Protein AF-A0A972VD55-F1 (afdb_monomer_lite)

Radius of gyration: 14.68 Å; chains: 1; bounding box: 28×18×42 Å

Secondary structure (DSSP, 8-state):
-HHHHHHIIIIIHHHTTTS--S--HHHHHHHHTT--THHHHHHHTSTTTT-HHHHHHHHHH--

Structure (mmCIF, N/CA/C/O backbone):
data_AF-A0A972VD55-F1
#
_entry.id   AF-A0A972VD55-F1
#
loop_
_atom_site.group_PDB
_atom_site.id
_atom_site.type_symbol
_atom_site.label_atom_id
_atom_site.label_alt_id
_atom_site.label_comp_id
_atom_site.label_asym_id
_atom_site.label_entity_id
_atom_site.label_seq_id
_atom_site.pdbx_PDB_ins_code
_atom_site.Cartn_x
_atom_site.Cartn_y
_atom_site.Cartn_z
_atom_site.occupancy
_atom_site.B_iso_or_equiv
_atom_site.auth_seq_id
_atom_site.auth_comp_id
_atom_site.auth_asym_id
_atom_site.auth_atom_id
_atom_site.pdbx_PDB_model_num
ATOM 1 N N . LEU A 1 1 ? -0.678 -5.091 25.021 1.00 91.56 1 LEU A N 1
ATOM 2 C CA . LEU A 1 1 ? -0.931 -4.936 23.568 1.00 91.56 1 LEU A CA 1
ATOM 3 C C . LEU A 1 1 ? -2.385 -4.563 23.255 1.00 91.56 1 LEU A C 1
ATOM 5 O O . LEU A 1 1 ? -2.597 -3.716 22.399 1.00 91.56 1 LEU A O 1
ATOM 9 N N . SER A 1 2 ? -3.377 -5.120 23.962 1.00 96.88 2 SER A N 1
ATOM 10 C CA . SER A 1 2 ? -4.813 -4.899 23.700 1.00 96.88 2 SER A CA 1
ATOM 11 C C . SER A 1 2 ? -5.261 -3.436 23.523 1.00 96.88 2 SER A C 1
ATOM 13 O O . SER A 1 2 ? -6.034 -3.196 22.600 1.00 96.88 2 SER A O 1
ATOM 15 N N . PRO A 1 3 ? -4.771 -2.443 24.298 1.00 96.81 3 PRO A N 1
ATOM 16 C CA . PRO A 1 3 ? -5.142 -1.041 24.074 1.00 96.81 3 PRO A CA 1
ATOM 17 C C . PRO A 1 3 ? -4.729 -0.510 22.694 1.00 96.81 3 PRO A C 1
ATOM 19 O O . PRO A 1 3 ? -5.478 0.229 22.069 1.00 96.81 3 PRO A O 1
ATOM 22 N N . VAL A 1 4 ? -3.570 -0.933 22.179 1.00 95.81 4 VAL A N 1
ATOM 23 C CA . VAL A 1 4 ? -3.083 -0.532 20.849 1.00 95.81 4 VAL A CA 1
ATOM 24 C C . VAL A 1 4 ? -3.935 -1.171 19.759 1.00 95.81 4 VAL A C 1
ATOM 26 O O . VAL A 1 4 ? -4.369 -0.492 18.836 1.00 95.81 4 VAL A O 1
ATOM 29 N N . LEU A 1 5 ? -4.239 -2.464 19.890 1.00 95.75 5 LEU A N 1
ATOM 30 C CA . LEU A 1 5 ? -5.090 -3.163 18.924 1.00 95.75 5 LEU A CA 1
ATOM 31 C C . LEU A 1 5 ? -6.505 -2.578 18.882 1.00 95.75 5 LEU A C 1
ATOM 33 O O . LEU A 1 5 ? -7.083 -2.485 17.806 1.00 95.75 5 LEU A O 1
ATOM 37 N N . LYS A 1 6 ? -7.030 -2.123 20.027 1.00 96.50 6 LYS A N 1
ATOM 38 C CA . LYS A 1 6 ? -8.303 -1.398 20.108 1.00 96.50 6 LYS A CA 1
ATOM 39 C C . LYS A 1 6 ? -8.263 -0.109 19.276 1.00 96.50 6 LYS A C 1
ATOM 41 O O . LYS A 1 6 ? -9.179 0.133 18.504 1.00 96.50 6 LYS A O 1
ATOM 46 N N . VAL A 1 7 ? -7.175 0.665 19.346 1.00 94.75 7 VAL A N 1
ATOM 47 C CA . VAL A 1 7 ? -6.996 1.861 18.499 1.00 94.75 7 VAL A CA 1
ATOM 48 C C . VAL A 1 7 ? -6.944 1.495 17.012 1.00 94.75 7 VAL A C 1
ATOM 50 O O . VAL A 1 7 ? -7.586 2.152 16.193 1.00 94.75 7 VAL A O 1
ATOM 53 N N . LEU A 1 8 ? -6.222 0.429 16.648 1.00 92.38 8 LEU A N 1
ATOM 54 C CA . LEU A 1 8 ? -6.181 -0.036 15.258 1.00 92.38 8 LEU A CA 1
ATOM 55 C C . LEU A 1 8 ? -7.579 -0.435 14.757 1.00 92.38 8 LEU A C 1
ATOM 57 O O . LEU A 1 8 ? -7.973 -0.058 13.655 1.00 92.38 8 LEU A O 1
ATOM 61 N N . GLN A 1 9 ? -8.325 -1.175 15.578 1.00 93.06 9 GLN A N 1
ATOM 62 C CA . GLN A 1 9 ? -9.677 -1.630 15.271 1.00 93.06 9 GLN A CA 1
ATOM 63 C C . GLN A 1 9 ? -10.647 -0.456 15.102 1.00 93.06 9 GLN A C 1
ATOM 65 O O . GLN A 1 9 ? -11.373 -0.403 14.111 1.00 93.06 9 GLN A O 1
ATOM 70 N N . ASP A 1 10 ? -10.648 0.472 16.057 1.00 95.12 10 ASP A N 1
ATOM 71 C CA . ASP A 1 10 ? -11.682 1.500 16.161 1.00 95.12 10 ASP A CA 1
ATOM 72 C C . ASP A 1 10 ? -11.413 2.687 15.216 1.00 95.12 10 ASP A C 1
ATOM 74 O O . ASP A 1 10 ? -12.358 3.301 14.724 1.00 95.12 10 ASP A O 1
ATOM 78 N N . TYR A 1 11 ? -10.143 2.984 14.902 1.00 92.88 11 TYR A N 1
ATOM 79 C CA . TYR A 1 11 ? -9.772 4.152 14.089 1.00 92.88 11 TYR A CA 1
ATOM 80 C C . TYR A 1 11 ? -9.095 3.789 12.767 1.00 92.88 11 TYR A C 1
ATOM 82 O O . TYR A 1 11 ? -9.495 4.274 11.707 1.00 92.88 11 TYR A O 1
ATOM 90 N N . MET A 1 12 ? -8.076 2.927 12.799 1.00 91.31 12 MET A N 1
ATOM 91 C CA . MET A 1 12 ? -7.204 2.732 11.633 1.00 91.31 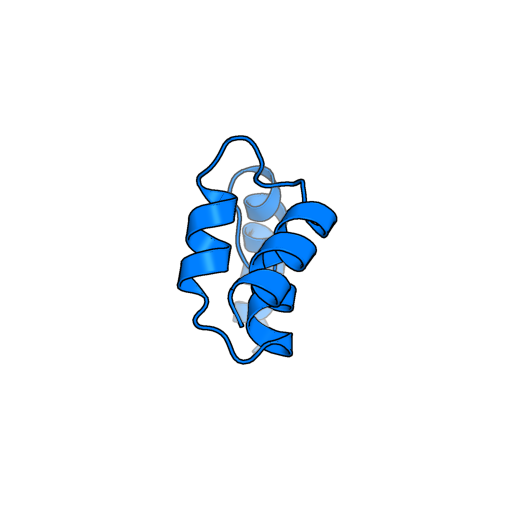12 MET A CA 1
ATOM 92 C C . MET A 1 12 ? -7.919 2.023 10.477 1.00 91.31 12 MET A C 1
ATOM 94 O O . MET A 1 12 ? -7.707 2.369 9.315 1.00 91.31 12 MET A O 1
ATOM 98 N N . ILE A 1 13 ? -8.808 1.064 10.770 1.00 88.44 13 ILE A N 1
ATOM 99 C CA . ILE A 1 13 ? -9.594 0.376 9.730 1.00 88.44 13 ILE A CA 1
ATOM 100 C C . ILE A 1 13 ? -10.486 1.365 8.974 1.00 88.44 13 ILE A C 1
ATOM 102 O O . ILE A 1 13 ? -10.522 1.320 7.746 1.00 88.44 13 ILE A O 1
ATOM 106 N N . SER A 1 14 ? -11.182 2.261 9.684 1.00 90.06 14 SER A N 1
ATOM 107 C CA . SER A 1 14 ? -12.047 3.259 9.043 1.00 90.06 14 SER A CA 1
ATOM 108 C C . SER A 1 14 ? -11.238 4.257 8.221 1.00 90.06 14 SER A C 1
ATOM 110 O O . SER A 1 14 ? -11.645 4.605 7.119 1.00 90.06 14 SER A O 1
ATOM 112 N N . MET A 1 15 ? -10.066 4.655 8.720 1.00 92.25 15 MET A N 1
ATOM 113 C CA . MET A 1 15 ? -9.178 5.610 8.060 1.00 92.25 15 MET A CA 1
ATOM 114 C C . MET A 1 15 ? -8.705 5.146 6.673 1.00 92.25 15 MET A C 1
ATOM 116 O O . MET A 1 15 ? -8.434 5.989 5.827 1.00 92.25 15 MET A O 1
ATOM 120 N N . ARG A 1 16 ? -8.680 3.830 6.390 1.00 88.56 16 ARG A N 1
ATOM 121 C CA . ARG A 1 16 ? -8.360 3.299 5.044 1.00 88.56 16 ARG A CA 1
ATOM 122 C C . ARG A 1 16 ? -9.321 3.747 3.943 1.00 88.56 16 ARG A C 1
ATOM 124 O O . ARG A 1 16 ? -8.996 3.593 2.772 1.00 88.56 16 ARG A O 1
ATOM 131 N N . LYS A 1 17 ? -10.515 4.228 4.298 1.00 88.50 17 LYS A N 1
ATOM 132 C CA . LYS A 1 17 ? -11.493 4.729 3.322 1.00 88.50 17 LYS A CA 1
ATOM 133 C C . LYS A 1 17 ? -11.076 6.073 2.733 1.00 88.50 17 LYS A C 1
ATOM 135 O O . LYS A 1 17 ? -11.387 6.339 1.579 1.00 88.50 17 LYS A O 1
ATOM 140 N N . ASP A 1 18 ? -10.370 6.875 3.525 1.00 90.00 18 ASP A N 1
ATOM 141 C CA . ASP A 1 18 ? -10.047 8.263 3.193 1.00 90.00 18 ASP A CA 1
ATOM 142 C C . ASP A 1 18 ? -8.545 8.464 2.950 1.00 90.00 18 ASP A C 1
A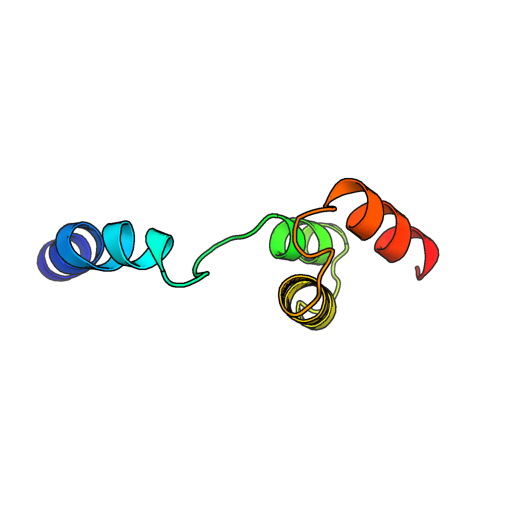TOM 144 O O . ASP A 1 18 ? -8.151 9.348 2.193 1.00 90.00 18 ASP A O 1
ATOM 148 N N . LEU A 1 19 ? -7.700 7.645 3.585 1.00 89.00 19 LEU A N 1
ATOM 149 C CA . LEU A 1 19 ? -6.245 7.714 3.499 1.00 89.00 19 LEU A CA 1
ATOM 150 C C . LEU A 1 19 ? -5.656 6.373 3.068 1.00 89.00 19 LEU A C 1
ATOM 152 O O . LEU A 1 19 ? -5.963 5.319 3.630 1.00 89.00 19 LEU A O 1
ATOM 156 N N . GLU A 1 20 ? -4.732 6.435 2.118 1.00 85.81 20 GLU A N 1
ATOM 157 C CA . GLU A 1 20 ? -3.927 5.286 1.722 1.00 85.81 20 GLU A CA 1
ATOM 158 C C . GLU A 1 20 ? -2.845 5.037 2.770 1.00 85.81 20 GLU A C 1
ATOM 160 O O . GLU A 1 20 ? -1.941 5.848 2.968 1.00 85.81 20 GLU A O 1
ATOM 165 N N . TRP A 1 21 ? -2.953 3.911 3.473 1.00 85.56 21 TRP A N 1
ATOM 166 C CA . TRP A 1 21 ? -1.950 3.482 4.436 1.00 85.56 21 TRP A CA 1
ATOM 167 C C . TRP A 1 21 ? -1.880 1.958 4.515 1.00 85.56 21 TRP A C 1
ATOM 169 O O . TRP A 1 21 ? -2.862 1.247 4.280 1.00 85.56 21 TRP A O 1
ATOM 179 N N . GLY A 1 22 ? -0.713 1.460 4.914 1.00 85.88 22 GLY A N 1
ATOM 180 C CA . GLY A 1 22 ? -0.430 0.033 4.996 1.00 85.88 22 GLY A CA 1
ATOM 181 C C . GLY A 1 22 ? 0.252 -0.487 3.736 1.00 85.88 22 GLY A C 1
ATOM 182 O O . GLY A 1 22 ? 0.885 0.269 3.011 1.00 85.88 22 GLY A O 1
ATOM 183 N N . TYR A 1 23 ? 0.161 -1.797 3.530 1.00 88.69 23 TYR A N 1
ATOM 184 C CA . TYR A 1 23 ? 0.809 -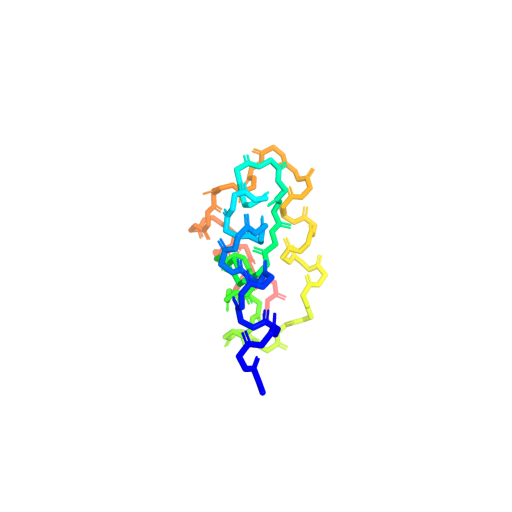2.483 2.420 1.00 88.69 23 TYR A CA 1
ATOM 185 C C . TYR A 1 23 ? -0.045 -2.399 1.155 1.00 88.69 23 TYR A C 1
ATOM 187 O O . TYR A 1 23 ? -1.161 -2.927 1.140 1.00 88.69 23 TYR A O 1
ATOM 195 N N . LEU A 1 24 ? 0.473 -1.749 0.112 1.00 93.62 24 LEU A N 1
ATOM 196 C CA . LEU A 1 24 ? -0.208 -1.592 -1.171 1.00 93.62 24 LEU A CA 1
ATOM 197 C C . LEU A 1 24 ? 0.454 -2.439 -2.265 1.00 93.62 24 LEU A C 1
ATOM 199 O O . LEU A 1 24 ? 1.608 -2.855 -2.162 1.00 93.62 24 LEU A O 1
ATOM 203 N N . VAL A 1 25 ? -0.280 -2.677 -3.356 1.00 96.12 25 VAL A N 1
ATOM 204 C CA . VAL A 1 25 ? 0.220 -3.472 -4.492 1.00 96.12 25 VAL A CA 1
ATOM 205 C C . VAL A 1 25 ? 1.488 -2.860 -5.120 1.00 96.12 25 VAL A C 1
ATOM 207 O O . VAL A 1 25 ? 2.409 -3.620 -5.410 1.00 96.12 25 VAL A O 1
ATOM 210 N N . PRO A 1 26 ? 1.635 -1.528 -5.277 1.00 96.00 26 PRO A N 1
ATOM 211 C CA . PRO A 1 26 ? 2.899 -0.956 -5.744 1.00 96.00 26 PRO A CA 1
ATOM 212 C C . PRO A 1 26 ? 4.073 -1.202 -4.786 1.00 96.00 26 PRO A C 1
ATOM 214 O O . PRO A 1 26 ? 5.179 -1.462 -5.254 1.00 96.00 26 PRO A O 1
ATOM 217 N N . ASP A 1 27 ? 3.838 -1.202 -3.467 1.00 96.06 27 ASP A N 1
ATOM 218 C CA . ASP A 1 27 ? 4.881 -1.514 -2.479 1.00 96.06 27 ASP A CA 1
ATOM 219 C C . ASP A 1 27 ? 5.338 -2.971 -2.608 1.00 96.06 27 ASP A C 1
ATOM 221 O O . ASP A 1 27 ? 6.536 -3.255 -2.548 1.00 96.06 27 ASP A O 1
ATOM 2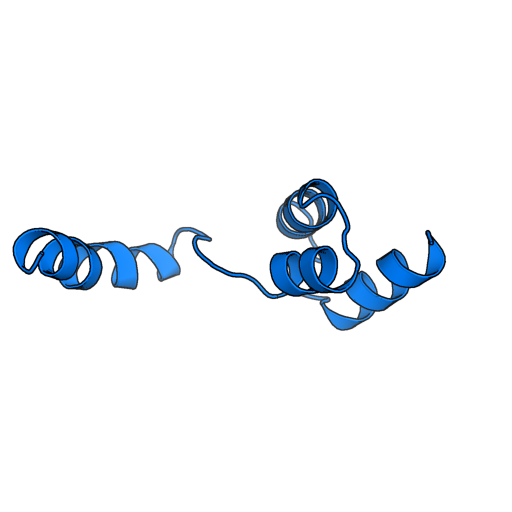25 N N . MET A 1 28 ? 4.390 -3.893 -2.843 1.00 96.81 28 MET A N 1
ATOM 226 C CA . MET A 1 28 ? 4.690 -5.289 -3.175 1.00 96.81 28 MET A CA 1
ATOM 227 C C . MET A 1 28 ? 5.606 -5.377 -4.394 1.00 96.81 28 MET A C 1
ATOM 229 O O . MET A 1 28 ? 6.621 -6.064 -4.322 1.00 96.81 28 MET A O 1
ATOM 233 N N . VAL A 1 29 ? 5.265 -4.688 -5.489 1.00 96.88 29 VAL A N 1
ATOM 234 C CA . VAL A 1 29 ? 6.039 -4.710 -6.741 1.00 96.88 29 VAL A CA 1
ATOM 235 C C . VAL A 1 29 ? 7.475 -4.251 -6.504 1.00 96.88 29 VAL A C 1
ATOM 237 O O . VAL A 1 29 ? 8.405 -4.971 -6.857 1.00 96.88 29 VAL A O 1
ATOM 240 N N . THR A 1 30 ? 7.675 -3.106 -5.847 1.00 96.06 30 THR A N 1
ATOM 241 C CA . THR A 1 30 ? 9.036 -2.649 -5.527 1.00 96.06 30 THR A CA 1
ATOM 242 C C . THR A 1 30 ? 9.756 -3.617 -4.590 1.00 96.06 30 THR A C 1
ATOM 244 O O . THR A 1 30 ? 10.933 -3.898 -4.785 1.00 96.06 30 THR A O 1
ATOM 247 N N . GLY A 1 31 ? 9.047 -4.201 -3.619 1.00 95.50 31 GLY A N 1
ATOM 248 C CA . GLY A 1 31 ? 9.626 -5.135 -2.657 1.00 95.50 31 GLY A CA 1
ATOM 249 C C . GLY A 1 31 ? 10.134 -6.431 -3.291 1.00 95.50 31 GLY A C 1
ATOM 250 O O . GLY A 1 31 ? 11.249 -6.848 -2.996 1.00 95.50 31 GLY A O 1
ATOM 251 N N . ILE A 1 32 ? 9.358 -7.060 -4.183 1.00 96.31 32 ILE A N 1
ATOM 252 C CA . ILE A 1 32 ? 9.781 -8.307 -4.849 1.00 96.31 32 ILE A CA 1
ATOM 253 C C . ILE A 1 32 ? 10.927 -8.087 -5.845 1.00 96.31 32 ILE A C 1
ATOM 255 O O . ILE A 1 32 ? 11.665 -9.026 -6.133 1.00 96.31 32 ILE A O 1
ATOM 259 N N . LEU A 1 33 ? 11.082 -6.861 -6.352 1.00 96.31 33 LEU A N 1
ATOM 260 C CA . LEU A 1 33 ? 12.158 -6.473 -7.264 1.00 96.31 33 LEU A CA 1
ATOM 261 C C . LEU A 1 33 ? 13.401 -5.936 -6.531 1.00 96.31 33 LEU A C 1
ATOM 263 O O . LEU A 1 33 ? 14.371 -5.579 -7.185 1.00 96.31 33 LEU A O 1
ATOM 267 N N . ASN A 1 34 ? 13.405 -5.907 -5.189 1.00 95.31 34 ASN A N 1
ATOM 268 C CA . ASN A 1 34 ? 14.444 -5.260 -4.372 1.00 95.31 34 ASN A CA 1
ATOM 269 C C . ASN A 1 34 ? 14.676 -3.777 -4.725 1.00 95.31 34 ASN A C 1
ATOM 271 O O . ASN A 1 34 ? 15.774 -3.249 -4.548 1.00 95.31 34 ASN A O 1
ATOM 275 N N . GLU A 1 35 ? 13.629 -3.097 -5.181 1.00 94.88 35 GLU A N 1
ATOM 276 C CA . GLU A 1 35 ? 13.665 -1.694 -5.568 1.00 94.88 35 GLU A CA 1
ATOM 277 C C . GLU A 1 35 ? 13.256 -0.764 -4.428 1.00 94.88 35 GLU A C 1
ATOM 279 O O . GLU A 1 35 ? 12.465 -1.108 -3.543 1.00 94.88 35 GLU A O 1
ATOM 284 N N . HIS A 1 36 ? 13.776 0.466 -4.455 1.00 94.06 36 HIS A N 1
ATOM 285 C CA . HIS A 1 36 ? 13.417 1.453 -3.441 1.00 94.06 36 HIS A CA 1
ATOM 286 C C . HIS A 1 36 ? 11.923 1.822 -3.570 1.00 94.06 36 HIS A C 1
ATOM 288 O O . HIS A 1 36 ? 11.471 2.167 -4.668 1.00 94.06 36 HIS A O 1
ATOM 294 N N . PRO A 1 37 ? 11.153 1.921 -2.465 1.00 93.69 37 PRO A N 1
ATOM 295 C CA . PRO A 1 37 ? 9.709 2.217 -2.491 1.00 93.69 37 PRO A CA 1
ATOM 296 C C . PRO A 1 37 ? 9.346 3.601 -3.059 1.00 93.69 37 PRO A C 1
ATOM 298 O O . PRO A 1 37 ? 8.177 3.959 -3.158 1.00 93.69 37 PRO A O 1
ATOM 301 N N . ARG A 1 38 ? 10.334 4.399 -3.489 1.00 94.31 38 ARG A N 1
ATOM 302 C CA . ARG A 1 38 ? 10.105 5.709 -4.124 1.00 94.31 38 ARG A CA 1
ATOM 303 C C . ARG A 1 38 ? 9.291 5.567 -5.407 1.00 94.31 38 ARG A C 1
ATOM 305 O O . ARG A 1 38 ? 8.499 6.450 -5.713 1.00 94.31 38 ARG A O 1
ATOM 312 N N . HIS A 1 39 ? 9.481 4.464 -6.134 1.00 94.38 39 HIS A N 1
ATOM 313 C CA . HIS A 1 39 ? 8.758 4.187 -7.370 1.00 94.38 39 HIS A CA 1
ATOM 314 C C . HIS A 1 39 ? 7.289 3.868 -7.076 1.00 94.38 39 HIS A C 1
ATOM 316 O O . HIS A 1 39 ? 6.404 4.437 -7.711 1.00 94.38 39 HIS A O 1
ATOM 322 N N . ALA A 1 40 ? 7.025 3.066 -6.040 1.00 95.25 40 ALA A N 1
ATOM 323 C CA . ALA A 1 40 ? 5.677 2.785 -5.551 1.00 95.25 40 ALA A CA 1
ATOM 324 C C . ALA A 1 40 ? 4.953 4.063 -5.093 1.00 95.25 40 ALA A C 1
ATOM 326 O O . ALA A 1 40 ? 3.833 4.330 -5.528 1.00 95.25 40 ALA A O 1
ATOM 327 N N . ILE A 1 41 ? 5.621 4.896 -4.284 1.00 94.06 41 ILE A N 1
ATOM 328 C CA . ILE A 1 41 ? 5.084 6.182 -3.808 1.00 94.06 41 ILE A CA 1
ATOM 329 C C . ILE A 1 41 ? 4.786 7.117 -4.989 1.00 94.06 41 ILE A C 1
ATOM 331 O O . ILE A 1 41 ? 3.720 7.729 -5.037 1.00 94.06 41 ILE A O 1
ATOM 335 N N . GLY A 1 42 ? 5.696 7.197 -5.965 1.00 93.94 42 GLY A N 1
ATOM 336 C CA . GLY A 1 42 ? 5.500 7.981 -7.184 1.00 93.94 42 GLY A CA 1
ATOM 337 C C . GLY A 1 42 ? 4.291 7.511 -7.995 1.00 93.94 42 GLY A C 1
ATOM 338 O O . GLY A 1 42 ? 3.470 8.332 -8.396 1.00 93.94 42 GLY A O 1
ATOM 339 N N . ARG A 1 43 ? 4.127 6.192 -8.164 1.00 94.88 43 ARG A N 1
ATOM 340 C CA . ARG A 1 43 ? 2.966 5.599 -8.843 1.00 94.88 43 ARG A CA 1
ATOM 341 C C . ARG A 1 43 ? 1.656 5.944 -8.131 1.00 94.88 43 ARG A C 1
ATOM 343 O O . ARG A 1 43 ? 0.692 6.293 -8.805 1.00 94.88 43 ARG A O 1
ATOM 350 N N . ARG A 1 44 ? 1.610 5.901 -6.792 1.00 93.56 44 ARG A N 1
ATOM 351 C CA 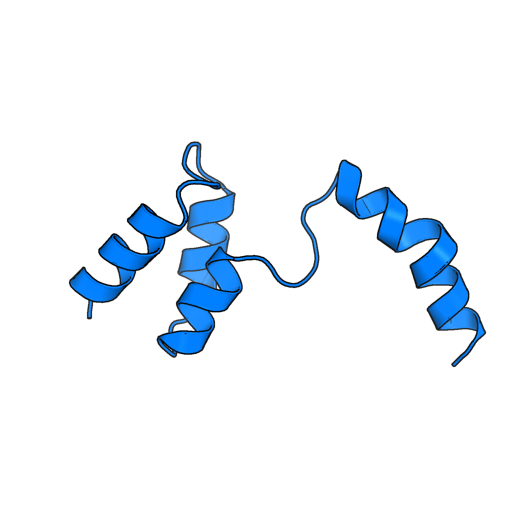. ARG A 1 44 ? 0.400 6.265 -6.023 1.00 93.56 44 ARG A CA 1
ATOM 352 C C . ARG A 1 44 ? 0.001 7.736 -6.158 1.00 93.56 44 ARG A C 1
ATOM 354 O O . ARG A 1 44 ? -1.184 8.038 -6.072 1.00 93.56 44 ARG A O 1
ATOM 361 N N . ALA A 1 45 ? 0.958 8.634 -6.394 1.00 92.50 45 ALA A N 1
ATOM 362 C CA . ALA A 1 45 ? 0.694 10.061 -6.577 1.00 92.50 45 ALA A CA 1
ATOM 363 C C . ALA A 1 45 ? 0.122 10.425 -7.966 1.00 92.50 45 ALA A C 1
ATOM 365 O O . ALA A 1 45 ? -0.304 11.563 -8.159 1.00 92.50 45 ALA A O 1
ATOM 366 N N . GLY A 1 46 ? 0.134 9.497 -8.929 1.00 91.06 46 GLY A N 1
ATOM 367 C CA . GLY A 1 46 ? -0.297 9.729 -10.310 1.00 91.06 46 GLY A CA 1
ATOM 368 C C . GLY A 1 46 ? -1.729 9.281 -10.622 1.00 91.06 46 GLY A C 1
ATOM 369 O O . GLY A 1 46 ? -2.390 8.608 -9.834 1.00 91.06 46 GLY A O 1
ATOM 370 N N . GLU A 1 47 ? -2.193 9.617 -11.827 1.00 94.06 47 GLU A N 1
ATOM 371 C CA . GLU A 1 47 ? -3.519 9.219 -12.331 1.00 94.06 47 GLU A CA 1
ATOM 372 C C . GLU A 1 47 ? -3.630 7.702 -12.544 1.00 94.06 47 GLU A C 1
ATOM 374 O O . GLU A 1 47 ? -4.683 7.106 -12.327 1.00 94.06 47 GLU A O 1
ATOM 379 N N . ASP A 1 48 ? -2.516 7.054 -12.880 1.00 95.19 48 ASP A N 1
ATOM 380 C CA . ASP A 1 48 ? -2.454 5.619 -13.143 1.00 95.19 48 ASP A CA 1
ATOM 381 C C . ASP A 1 48 ? -2.177 4.780 -11.883 1.00 95.19 48 ASP A C 1
ATOM 383 O O . ASP A 1 48 ? -1.678 3.657 -11.974 1.00 95.19 48 ASP A O 1
ATOM 387 N N . ARG A 1 49 ? -2.478 5.304 -10.689 1.00 93.25 49 ARG A N 1
ATOM 388 C CA . ARG A 1 49 ? -2.154 4.680 -9.392 1.00 93.25 49 ARG A CA 1
ATOM 389 C C . ARG A 1 49 ? -2.603 3.225 -9.230 1.00 93.25 49 ARG A C 1
ATOM 391 O O . ARG A 1 49 ? -1.961 2.494 -8.475 1.00 93.25 49 ARG A O 1
ATOM 398 N N . ASP A 1 50 ? -3.666 2.813 -9.925 1.00 95.44 50 ASP A N 1
ATOM 399 C CA . ASP A 1 50 ? -4.277 1.478 -9.824 1.00 95.44 50 ASP A CA 1
ATOM 400 C C . ASP A 1 50 ? -3.945 0.548 -11.013 1.00 95.44 50 ASP A C 1
ATOM 402 O O . ASP A 1 50 ? -4.360 -0.610 -11.040 1.00 95.44 50 ASP A O 1
ATOM 406 N N . LYS A 1 51 ? -3.150 1.021 -11.983 1.00 97.06 51 LYS A N 1
ATOM 407 C CA . LYS A 1 51 ? -2.638 0.229 -13.115 1.00 97.06 51 LYS A CA 1
ATOM 408 C C . LYS A 1 51 ? -1.418 -0.602 -12.701 1.00 97.06 51 LYS A C 1
ATOM 410 O O . LYS A 1 51 ? -0.273 -0.302 -13.042 1.00 97.06 51 LYS A O 1
ATOM 415 N N . PHE A 1 52 ? -1.657 -1.598 -11.850 1.00 95.94 52 PHE A N 1
ATOM 416 C CA . PHE A 1 52 ? -0.593 -2.366 -11.196 1.00 95.94 52 PHE A CA 1
ATOM 417 C C . PHE A 1 52 ? 0.194 -3.269 -12.148 1.00 95.94 52 PHE A C 1
ATOM 419 O O . PHE A 1 52 ? 1.393 -3.452 -11.949 1.00 95.94 52 PHE A O 1
ATOM 426 N N . ALA A 1 53 ? -0.469 -3.844 -13.155 1.00 96.94 53 ALA A N 1
ATOM 427 C CA . ALA A 1 53 ? 0.187 -4.716 -14.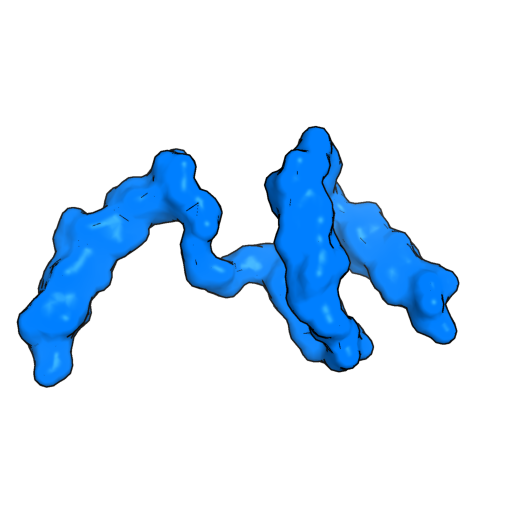125 1.00 96.94 53 ALA A CA 1
ATOM 428 C C . ALA A 1 53 ? 1.167 -3.911 -14.985 1.00 96.94 53 ALA A C 1
ATOM 430 O O . ALA A 1 53 ? 2.321 -4.296 -15.136 1.00 96.94 53 ALA A O 1
ATOM 431 N N . GLU A 1 54 ? 0.734 -2.740 -15.444 1.00 97.38 54 GLU A N 1
ATOM 432 C CA . GLU A 1 54 ? 1.546 -1.795 -16.200 1.00 97.38 54 GLU A CA 1
ATOM 433 C C . GLU A 1 54 ? 2.714 -1.277 -15.359 1.00 97.38 54 GLU A C 1
ATOM 435 O O . GLU A 1 54 ? 3.838 -1.220 -15.844 1.00 97.38 54 GLU A O 1
ATOM 440 N N . PHE A 1 55 ? 2.482 -0.980 -14.075 1.00 96.75 55 PHE A N 1
ATOM 441 C CA . PHE A 1 55 ? 3.564 -0.604 -13.164 1.00 96.75 55 PHE A CA 1
ATOM 442 C C . PHE A 1 55 ? 4.619 -1.703 -13.033 1.00 96.75 55 PHE A C 1
ATOM 444 O O . PHE A 1 55 ? 5.811 -1.419 -13.067 1.00 96.75 55 PHE A O 1
ATOM 451 N N . TYR A 1 56 ? 4.199 -2.962 -12.903 1.00 97.00 56 TYR A N 1
ATOM 452 C CA . TYR A 1 56 ? 5.130 -4.085 -12.871 1.00 97.00 56 TYR A CA 1
ATOM 453 C C . TYR A 1 56 ? 5.912 -4.211 -14.184 1.00 97.00 56 TYR A C 1
ATOM 455 O O . TYR A 1 56 ? 7.131 -4.356 -14.147 1.00 97.00 56 TYR A O 1
ATOM 463 N N . GLU A 1 57 ? 5.237 -4.106 -15.333 1.00 96.56 57 GLU A N 1
ATOM 464 C CA . GLU A 1 57 ? 5.883 -4.136 -16.649 1.00 96.56 57 GLU A CA 1
ATOM 465 C C . GLU A 1 57 ? 6.892 -3.001 -16.857 1.00 96.56 57 GLU A C 1
ATOM 467 O O . GLU A 1 57 ? 7.906 -3.212 -17.517 1.00 96.56 57 GLU A O 1
ATOM 472 N N . GLU A 1 58 ? 6.622 -1.804 -16.336 1.00 94.62 58 GLU A N 1
ATOM 473 C CA . GLU A 1 58 ? 7.564 -0.680 -16.336 1.00 94.62 58 GLU A CA 1
ATOM 474 C C . GLU A 1 58 ? 8.787 -1.002 -15.472 1.00 94.62 58 GLU A C 1
ATOM 476 O O . GLU A 1 58 ? 9.916 -0.948 -15.953 1.00 94.62 58 GLU A O 1
ATOM 481 N N . MET A 1 59 ? 8.564 -1.432 -14.227 1.00 95.06 59 MET A N 1
ATOM 482 C CA . MET A 1 59 ? 9.640 -1.693 -13.269 1.00 95.06 59 MET A CA 1
ATOM 483 C C . MET A 1 59 ? 10.609 -2.790 -13.726 1.00 95.06 59 MET A C 1
ATOM 485 O O . MET A 1 59 ? 11.789 -2.703 -13.416 1.00 95.06 59 MET A O 1
ATOM 489 N N . ILE A 1 60 ? 10.152 -3.811 -14.460 1.00 95.00 60 ILE A N 1
ATOM 490 C CA . ILE A 1 60 ? 11.043 -4.869 -14.977 1.00 95.00 60 ILE A CA 1
ATOM 491 C C . ILE A 1 60 ? 11.761 -4.500 -16.282 1.00 95.00 60 ILE A C 1
ATOM 493 O O . ILE A 1 60 ? 12.667 -5.223 -16.681 1.00 95.00 60 ILE A O 1
ATOM 497 N N . LYS A 1 61 ? 11.340 -3.435 -16.980 1.00 88.06 61 LYS A N 1
ATOM 498 C CA . LYS A 1 61 ? 12.026 -2.929 -18.186 1.00 88.06 61 LYS A CA 1
ATOM 499 C C . LYS A 1 61 ? 13.187 -1.999 -17.841 1.00 88.06 61 LYS A C 1
ATOM 501 O O . LYS A 1 61 ? 14.101 -1.866 -18.649 1.00 88.06 61 LYS A O 1
ATOM 506 N N . ASP A 1 62 ? 13.110 -1.354 -16.680 1.00 65.00 62 ASP A N 1
ATOM 507 C CA . ASP A 1 62 ? 14.124 -0.427 -16.171 1.00 65.00 62 ASP A CA 1
ATOM 508 C C . ASP A 1 62 ? 15.284 -1.136 -15.434 1.00 65.00 62 ASP A C 1
ATOM 510 O O . ASP A 1 62 ? 16.282 -0.488 -15.108 1.00 65.00 62 ASP A O 1
ATOM 514 N N . VAL A 1 63 ? 15.163 -2.452 -15.198 1.00 54.91 63 VAL A N 1
ATOM 515 C CA . VAL A 1 63 ? 16.214 -3.352 -14.673 1.00 54.91 63 VAL A CA 1
ATOM 516 C C . VAL A 1 63 ? 17.012 -3.960 -15.822 1.00 54.91 63 VAL A C 1
ATOM 518 O O . VAL A 1 63 ? 18.262 -3.956 -15.734 1.00 54.91 63 VAL A O 1
#

Sequence (63 aa):
LSPVLKVLQDYMISMRKDLEWGYLVPDMVTGILNEHPRHAIGRRAGEDRDKFAEFYEEMIKDV

Foldseek 3Di:
DVVVVVCCVPPVVVCVVPDDDDDDLLNVLCVVVVHDCVLLVVLCVDPNVPVNVVSSVVVVVVD

pLDDT: mean 92.62, std 6.72, range [54.91, 97.38]